Protein AF-A0A7U4QWI8-F1 (afdb_monomer_lite)

Secondary structure (DSSP, 8-state):
---SEEEE-TT--HHHHHHHHHHHHHHT--SS-EEEEEE-PPPPTT----THHHHHHHHHHHHHTTSEEEEEE-TTSSEEEEEPPPP-

Radius of gyration: 12.75 Å; chains: 1; bounding box: 32×25×38 Å

Sequence (88 aa):
MDVSQVFDLNGKGAVEALALVEAALQEQRRDEEVKLWFKFDPPQPGGGETLFQPVGRRLRDAIKHGHAVRAMPAQGGGWIVRLAAKVR

Structure (mmCIF, N/CA/C/O backbone):
data_AF-A0A7U4QWI8-F1
#
_entry.id   AF-A0A7U4QWI8-F1
#
loop_
_atom_site.group_PDB
_atom_site.id
_atom_site.type_symbol
_atom_site.label_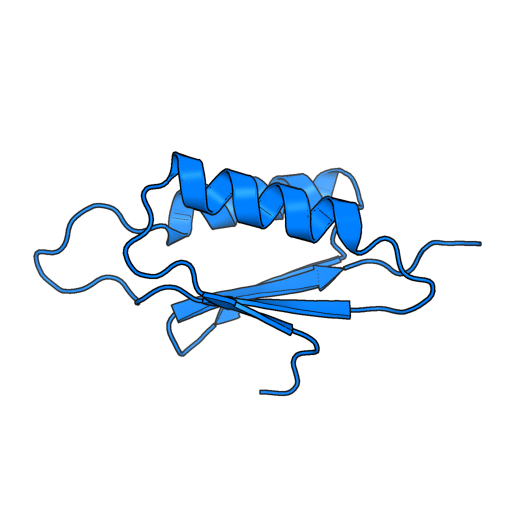atom_id
_atom_site.label_alt_id
_atom_site.label_comp_id
_atom_site.label_asym_id
_atom_site.label_entity_id
_atom_site.label_seq_id
_atom_site.pdbx_PDB_ins_code
_atom_site.Cartn_x
_atom_site.Cartn_y
_atom_site.Cartn_z
_atom_site.occupancy
_atom_site.B_iso_or_equiv
_atom_site.auth_seq_id
_atom_site.auth_comp_id
_atom_site.auth_asym_id
_atom_site.auth_atom_id
_atom_site.pdbx_PDB_model_num
ATOM 1 N N . MET A 1 1 ? -6.288 -15.635 -3.807 1.00 63.28 1 MET A N 1
ATOM 2 C CA . MET A 1 1 ? -5.974 -14.752 -2.663 1.00 63.28 1 MET A CA 1
ATOM 3 C C . MET A 1 1 ? -7.286 -14.209 -2.145 1.00 63.28 1 MET A C 1
ATOM 5 O O . MET A 1 1 ? -8.066 -13.746 -2.961 1.00 63.28 1 MET A O 1
ATOM 9 N N . ASP A 1 2 ? -7.537 -14.316 -0.844 1.00 85.25 2 ASP A N 1
ATOM 10 C CA . ASP A 1 2 ? -8.739 -13.768 -0.210 1.00 85.25 2 ASP A CA 1
ATOM 11 C C . ASP A 1 2 ? -8.476 -12.305 0.182 1.00 85.25 2 ASP A C 1
ATOM 13 O O . ASP A 1 2 ? -7.797 -12.022 1.176 1.00 85.25 2 ASP A O 1
ATOM 17 N N . VAL A 1 3 ? -8.898 -11.389 -0.690 1.00 91.56 3 VAL A N 1
ATOM 18 C CA . VAL A 1 3 ? -8.813 -9.936 -0.504 1.00 91.56 3 VAL A CA 1
ATOM 19 C C . VAL A 1 3 ? -10.194 -9.342 -0.722 1.00 91.56 3 VAL A C 1
ATOM 21 O O . VAL A 1 3 ? -10.927 -9.766 -1.611 1.00 91.56 3 VAL A O 1
ATOM 24 N N . SER A 1 4 ? -10.537 -8.342 0.077 1.00 91.94 4 SER A N 1
ATOM 25 C CA . SER A 1 4 ? -11.835 -7.677 0.025 1.00 91.94 4 SER A CA 1
ATOM 26 C C . SER A 1 4 ? -11.951 -6.755 -1.189 1.00 91.94 4 SER A C 1
ATOM 28 O O . SER A 1 4 ? -13.037 -6.585 -1.734 1.00 91.94 4 SER A O 1
ATOM 30 N N . GLN A 1 5 ? -10.838 -6.149 -1.618 1.00 93.31 5 GLN A N 1
ATOM 31 C CA . GLN A 1 5 ? -10.808 -5.263 -2.779 1.00 93.31 5 GLN A CA 1
ATOM 32 C C . GLN A 1 5 ? -9.429 -5.237 -3.442 1.00 93.31 5 GLN A C 1
ATOM 34 O O . GLN A 1 5 ? -8.395 -5.350 -2.776 1.00 93.31 5 GLN A O 1
ATOM 39 N N . VAL A 1 6 ? -9.423 -5.041 -4.760 1.00 95.81 6 VAL A N 1
ATOM 40 C CA . VAL A 1 6 ? -8.216 -4.857 -5.572 1.00 95.81 6 VAL A CA 1
ATOM 41 C C . VAL A 1 6 ? -8.221 -3.452 -6.173 1.00 95.81 6 VAL A C 1
ATOM 43 O O . VAL A 1 6 ? -9.214 -3.032 -6.759 1.00 95.81 6 VAL A O 1
ATOM 46 N N . PHE A 1 7 ? -7.097 -2.752 -6.048 1.00 96.75 7 PHE A N 1
ATOM 47 C CA . PHE A 1 7 ? -6.804 -1.474 -6.689 1.00 96.75 7 PHE A CA 1
ATOM 48 C C . PHE A 1 7 ? -5.718 -1.707 -7.738 1.00 96.75 7 PHE A C 1
ATOM 50 O O . PHE A 1 7 ? -4.573 -1.992 -7.382 1.00 96.75 7 PHE A O 1
ATOM 57 N N . ASP A 1 8 ? -6.073 -1.621 -9.021 1.00 96.31 8 ASP A N 1
ATOM 58 C CA . ASP A 1 8 ? -5.104 -1.772 -10.109 1.00 96.31 8 ASP A CA 1
ATOM 59 C C . ASP A 1 8 ? -4.360 -0.450 -10.356 1.00 96.31 8 ASP A C 1
ATOM 61 O O . ASP A 1 8 ? -4.954 0.576 -10.698 1.00 96.31 8 ASP A O 1
ATOM 65 N N . LEU A 1 9 ? -3.047 -0.480 -10.135 1.00 96.69 9 LEU A N 1
ATOM 66 C CA . LEU A 1 9 ? -2.127 0.640 -10.291 1.00 96.69 9 LEU A CA 1
ATOM 67 C C . LEU A 1 9 ? -1.233 0.495 -11.533 1.00 96.69 9 LEU A C 1
ATOM 69 O O . LEU A 1 9 ? -0.321 1.300 -11.722 1.00 96.69 9 LEU A O 1
ATOM 73 N N . ASN A 1 10 ? -1.462 -0.513 -12.379 1.00 93.06 10 ASN A N 1
ATOM 74 C CA . ASN A 1 10 ? -0.680 -0.700 -13.598 1.00 93.06 10 ASN A CA 1
ATOM 75 C C . ASN A 1 10 ? -0.792 0.497 -14.542 1.00 93.06 10 ASN A C 1
ATOM 77 O O . ASN A 1 10 ? -1.856 1.093 -14.703 1.00 93.06 10 ASN A O 1
ATOM 81 N N . GLY A 1 11 ? 0.339 0.857 -15.152 1.00 89.69 11 GLY A N 1
ATOM 82 C CA . GLY A 1 11 ? 0.450 2.007 -16.051 1.00 89.69 11 GLY A CA 1
ATOM 83 C C . GLY A 1 11 ? 0.366 3.378 -15.368 1.00 89.69 11 GLY A C 1
ATOM 84 O O . GLY A 1 11 ? 0.530 4.388 -16.047 1.00 89.69 11 GLY A O 1
ATOM 85 N N . LYS A 1 12 ? 0.144 3.444 -14.048 1.00 93.06 12 LYS A N 1
ATOM 86 C CA . LYS A 1 12 ? 0.066 4.712 -13.314 1.00 93.06 12 LYS A CA 1
ATOM 87 C C . LYS A 1 12 ? 1.448 5.230 -12.942 1.00 93.06 12 LYS A C 1
ATOM 89 O O . LYS A 1 12 ? 2.324 4.476 -12.517 1.00 93.06 12 LYS A O 1
ATOM 94 N N . GLY A 1 13 ? 1.615 6.547 -13.027 1.00 92.44 13 GLY A N 1
ATOM 95 C CA . GLY A 1 13 ? 2.776 7.228 -12.459 1.00 92.44 13 GLY A CA 1
ATOM 96 C C . GLY A 1 13 ? 2.746 7.214 -10.927 1.00 92.44 13 GLY A C 1
ATOM 97 O O . GLY A 1 13 ? 1.686 7.077 -10.314 1.00 92.44 13 GLY A O 1
ATOM 98 N N . ALA A 1 14 ? 3.905 7.411 -10.292 1.00 93.38 14 ALA A N 1
ATOM 99 C CA . ALA A 1 14 ? 4.033 7.363 -8.833 1.00 93.38 14 ALA A CA 1
ATOM 100 C C . ALA A 1 14 ? 3.067 8.311 -8.099 1.00 93.38 14 ALA A C 1
ATOM 102 O O . ALA A 1 14 ? 2.492 7.925 -7.085 1.00 93.38 14 ALA A O 1
ATOM 103 N N . VAL A 1 15 ? 2.852 9.524 -8.622 1.00 95.44 15 VAL A N 1
ATOM 104 C CA . VAL A 1 15 ? 1.947 10.520 -8.020 1.00 95.44 15 VAL A CA 1
ATOM 105 C C . VAL A 1 15 ? 0.502 10.019 -7.992 1.00 95.44 15 VAL A C 1
ATOM 107 O O . VAL A 1 15 ? -0.128 10.012 -6.938 1.00 95.44 15 VAL A O 1
ATOM 110 N N . GLU A 1 16 ? -0.009 9.554 -9.133 1.00 96.81 16 GLU A N 1
ATOM 111 C CA . GLU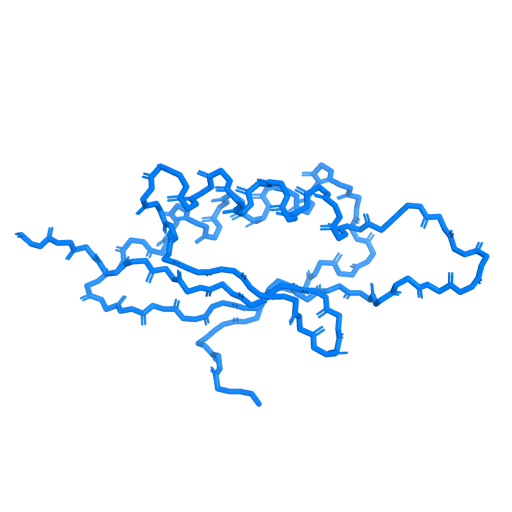 A 1 16 ? -1.380 9.047 -9.248 1.00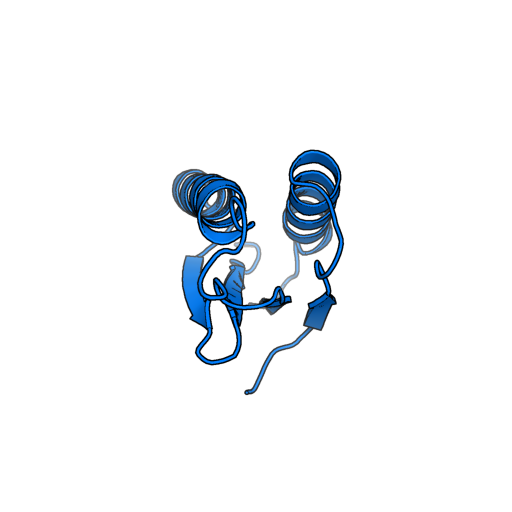 96.81 16 GLU A CA 1
ATOM 112 C C . GLU A 1 16 ? -1.579 7.782 -8.402 1.00 96.81 16 GLU A C 1
ATOM 114 O O . GLU A 1 16 ? -2.557 7.662 -7.665 1.00 96.81 16 GLU A O 1
ATOM 119 N N . ALA A 1 17 ? -0.617 6.857 -8.451 1.00 97.12 17 ALA A N 1
ATOM 120 C CA . ALA A 1 17 ? -0.652 5.634 -7.661 1.00 97.12 17 ALA A CA 1
ATOM 121 C C . ALA A 1 17 ? -0.701 5.923 -6.152 1.00 97.12 17 ALA A C 1
ATOM 123 O O . ALA A 1 17 ? -1.481 5.306 -5.428 1.00 97.12 17 ALA A O 1
ATOM 124 N N . LEU A 1 18 ? 0.099 6.879 -5.671 1.00 97.50 18 LEU A N 1
ATOM 125 C CA . LEU A 1 18 ? 0.110 7.268 -4.261 1.00 97.50 18 LEU A CA 1
ATOM 126 C C . LEU A 1 18 ? -1.196 7.942 -3.829 1.00 97.50 18 LEU A C 1
ATOM 128 O O . LEU A 1 18 ? -1.653 7.681 -2.718 1.00 97.50 18 LEU A O 1
ATOM 132 N N . ALA A 1 19 ? -1.819 8.747 -4.692 1.00 97.00 19 ALA A N 1
ATOM 133 C CA . ALA A 1 19 ? -3.119 9.351 -4.402 1.00 97.00 19 ALA A CA 1
ATOM 134 C C . ALA A 1 19 ? -4.221 8.290 -4.230 1.00 97.00 19 ALA A C 1
ATOM 136 O O . ALA A 1 19 ? -5.024 8.378 -3.304 1.00 97.00 19 ALA A O 1
ATOM 137 N N . LEU A 1 20 ? -4.222 7.245 -5.065 1.00 97.06 20 LEU A N 1
ATOM 138 C CA . LEU A 1 20 ? -5.166 6.127 -4.936 1.00 97.06 20 LEU A CA 1
ATOM 139 C C . LEU A 1 20 ? -4.931 5.307 -3.665 1.00 97.06 20 LEU A C 1
ATOM 141 O O . LEU A 1 20 ? -5.886 4.914 -2.999 1.00 97.06 20 LEU A O 1
ATOM 145 N N . VAL A 1 21 ? -3.664 5.070 -3.308 1.00 96.75 21 VAL A N 1
ATOM 146 C CA . VAL A 1 21 ? -3.311 4.415 -2.041 1.00 96.75 21 VAL A CA 1
ATOM 147 C C . VAL A 1 21 ? -3.807 5.243 -0.856 1.00 96.75 21 VAL A C 1
ATOM 149 O O . VAL A 1 21 ? -4.397 4.683 0.062 1.00 96.75 21 VAL A O 1
ATOM 152 N N . GLU A 1 22 ? -3.611 6.562 -0.874 1.00 94.56 22 GLU A N 1
ATOM 153 C CA . GLU A 1 22 ? -4.098 7.462 0.175 1.00 94.56 22 GLU A CA 1
ATOM 154 C C . GLU A 1 22 ? -5.620 7.392 0.327 1.00 94.56 22 GLU A C 1
ATOM 156 O O . GLU A 1 22 ? -6.111 7.146 1.427 1.00 94.56 22 GLU A O 1
ATOM 161 N N . ALA A 1 23 ? -6.356 7.555 -0.775 1.00 93.62 23 ALA A N 1
ATOM 162 C CA . ALA A 1 23 ? -7.815 7.516 -0.767 1.00 93.62 23 ALA A CA 1
ATOM 163 C C . ALA A 1 23 ? -8.330 6.184 -0.200 1.00 93.62 23 ALA A C 1
ATOM 165 O O . ALA A 1 23 ? -9.150 6.175 0.715 1.00 93.62 23 ALA A O 1
ATOM 166 N N . ALA A 1 24 ? -7.762 5.058 -0.642 1.00 92.88 24 ALA A N 1
ATOM 167 C CA . ALA A 1 24 ? -8.134 3.735 -0.149 1.00 92.88 24 ALA A CA 1
ATOM 168 C C . ALA A 1 24 ? -7.864 3.552 1.356 1.00 92.88 24 ALA A C 1
ATOM 170 O O . A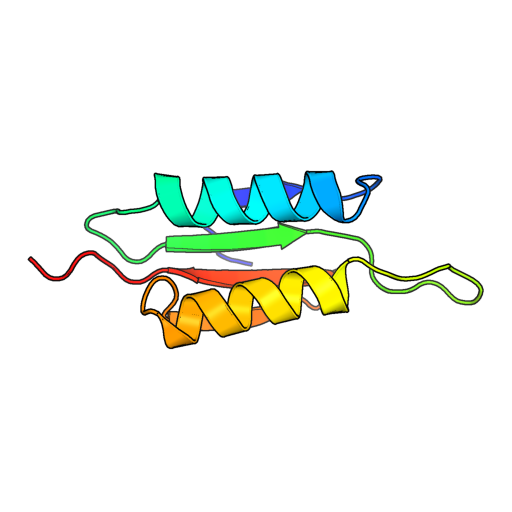LA A 1 24 ? -8.649 2.912 2.052 1.00 92.88 24 ALA A O 1
ATOM 171 N N . LEU A 1 25 ? -6.773 4.120 1.883 1.00 90.25 25 LEU A N 1
ATOM 172 C CA . LEU A 1 25 ? -6.475 4.087 3.320 1.00 90.25 25 LEU A CA 1
ATOM 173 C C . LEU A 1 25 ? -7.444 4.957 4.140 1.00 90.25 25 LEU A C 1
ATOM 175 O O . LEU A 1 25 ? -7.715 4.637 5.298 1.00 90.25 25 LEU A O 1
ATOM 179 N N . GLN A 1 26 ? -7.953 6.050 3.567 1.00 85.56 26 GLN A N 1
ATOM 180 C CA . GLN A 1 26 ? -8.856 6.987 4.243 1.00 85.56 26 GLN A CA 1
ATOM 181 C C . GLN A 1 26 ? -10.325 6.545 4.197 1.00 85.56 26 GLN A C 1
ATOM 183 O O . GLN A 1 26 ? -11.023 6.640 5.209 1.00 85.56 26 GLN A O 1
ATOM 188 N N . GLU A 1 27 ? -10.787 6.041 3.052 1.00 77.38 27 GLU A N 1
ATOM 189 C CA . GLU A 1 27 ? -12.180 5.633 2.817 1.00 77.38 27 GLU A CA 1
ATOM 190 C C . GLU A 1 27 ? -12.567 4.362 3.583 1.00 77.38 27 GLU A C 1
ATOM 192 O O . GLU A 1 27 ? -13.741 4.122 3.865 1.00 77.38 27 GLU A O 1
ATOM 197 N N . GLN A 1 28 ? -11.586 3.544 3.965 1.00 62.28 28 GLN A N 1
ATOM 198 C CA . GLN A 1 28 ? -11.813 2.231 4.567 1.00 62.28 28 GLN A CA 1
ATOM 199 C C . GLN A 1 28 ? -11.709 2.206 6.096 1.00 62.28 28 GLN A C 1
ATOM 201 O O . GLN A 1 28 ? -11.306 1.211 6.697 1.00 62.28 28 GLN A O 1
ATOM 206 N N . ARG A 1 29 ? -12.155 3.282 6.751 1.00 60.16 29 ARG A N 1
ATOM 207 C CA . ARG A 1 29 ? -12.441 3.284 8.195 1.00 60.16 29 ARG A CA 1
ATOM 208 C C . ARG A 1 29 ? -13.712 2.477 8.473 1.00 60.16 29 ARG A C 1
ATOM 210 O O . ARG A 1 29 ? -14.788 3.045 8.639 1.00 60.16 29 ARG A O 1
ATOM 217 N N . ARG A 1 30 ? -13.591 1.152 8.455 1.00 64.75 30 ARG A N 1
ATOM 218 C CA . ARG A 1 30 ? -14.702 0.204 8.620 1.00 64.75 30 ARG A CA 1
ATOM 219 C C . ARG A 1 30 ? -14.736 -0.356 10.045 1.00 64.75 30 ARG A C 1
ATOM 221 O O . ARG A 1 30 ? -13.734 -0.339 10.762 1.00 64.75 30 ARG A O 1
ATOM 228 N N . ASP A 1 31 ? -15.900 -0.867 10.433 1.00 69.69 31 ASP A N 1
ATOM 229 C CA . ASP A 1 31 ? -16.101 -1.581 11.703 1.00 69.69 31 ASP A CA 1
ATOM 230 C C . ASP A 1 31 ? -15.428 -2.972 11.707 1.00 69.69 31 ASP A C 1
ATOM 232 O O . ASP A 1 31 ? -15.345 -3.623 12.745 1.00 69.69 31 ASP A O 1
ATOM 236 N N . GLU A 1 32 ? -14.905 -3.412 10.556 1.00 73.62 32 GLU A N 1
ATOM 237 C CA . GLU A 1 32 ? -14.265 -4.711 10.345 1.00 73.62 32 GLU A CA 1
ATOM 238 C C . GLU A 1 32 ? -12.873 -4.562 9.711 1.00 73.62 32 GLU A C 1
ATOM 240 O O . GLU A 1 32 ? -12.562 -3.565 9.054 1.00 73.62 32 GLU A O 1
ATOM 245 N N . GLU A 1 33 ? -12.024 -5.575 9.905 1.00 80.75 33 GLU A N 1
ATOM 246 C CA . GLU A 1 33 ? -10.705 -5.660 9.274 1.00 80.75 33 GLU A CA 1
ATOM 247 C C . GLU A 1 33 ? -10.855 -5.860 7.759 1.00 80.75 33 GLU A C 1
ATOM 249 O O . GLU A 1 33 ? -11.506 -6.807 7.319 1.00 80.75 33 GLU A O 1
ATOM 254 N N . VAL A 1 34 ? -10.200 -5.016 6.951 1.00 89.56 34 VAL A N 1
ATOM 255 C CA . VAL A 1 34 ? -10.251 -5.131 5.485 1.00 89.56 34 VAL A CA 1
ATOM 256 C C . VAL A 1 34 ? -8.885 -5.462 4.897 1.00 89.56 34 VAL A C 1
ATOM 258 O O . VAL A 1 34 ? -7.864 -4.889 5.291 1.00 89.56 34 VAL A O 1
ATOM 261 N N . LYS A 1 35 ? -8.860 -6.384 3.927 1.00 93.06 35 LYS A N 1
ATOM 262 C CA . LYS A 1 35 ? -7.663 -6.733 3.152 1.00 93.06 35 LYS A CA 1
ATOM 263 C C . LYS A 1 35 ? -7.746 -6.135 1.753 1.00 93.06 35 LYS A C 1
ATOM 265 O O . LYS A 1 35 ? -8.603 -6.522 0.963 1.00 93.06 35 LYS A O 1
ATOM 270 N N . LEU A 1 36 ? -6.828 -5.235 1.431 1.00 95.38 36 LEU A N 1
ATOM 271 C CA . LEU A 1 36 ? -6.712 -4.594 0.123 1.00 95.38 36 LEU A CA 1
ATOM 272 C C . LEU A 1 36 ? -5.516 -5.145 -0.639 1.00 95.38 36 LEU A C 1
ATOM 274 O O . LEU A 1 36 ? -4.495 -5.468 -0.035 1.00 95.38 36 LEU A O 1
ATOM 278 N N . TRP A 1 37 ? -5.610 -5.190 -1.963 1.00 97.25 37 TRP A N 1
ATOM 279 C CA . TRP A 1 37 ? -4.468 -5.442 -2.837 1.00 97.25 37 TRP A CA 1
ATOM 280 C C . TRP A 1 37 ? -4.240 -4.259 -3.772 1.00 97.25 37 TRP A C 1
ATOM 282 O O . TRP A 1 37 ? -5.028 -4.018 -4.679 1.00 97.25 37 TRP A O 1
ATOM 292 N N . PHE A 1 38 ? -3.135 -3.547 -3.574 1.00 97.38 38 PHE A N 1
ATOM 293 C CA . PHE A 1 38 ? -2.628 -2.551 -4.513 1.00 97.38 38 PHE A CA 1
ATOM 294 C C . PHE A 1 38 ? -1.759 -3.259 -5.549 1.00 97.38 38 PHE A C 1
ATOM 296 O O . PHE A 1 38 ? -0.588 -3.535 -5.282 1.00 97.38 38 PHE A O 1
ATOM 303 N N . LYS A 1 39 ? -2.348 -3.622 -6.689 1.00 97.00 39 LYS A N 1
ATOM 304 C CA . LYS A 1 39 ? -1.719 -4.428 -7.739 1.00 97.00 39 LYS A CA 1
ATOM 305 C C . LYS A 1 39 ? -0.940 -3.535 -8.701 1.00 97.00 39 LYS A C 1
ATOM 307 O O . LYS A 1 39 ? -1.487 -2.584 -9.239 1.00 97.00 39 LYS A O 1
ATOM 312 N N . PHE A 1 40 ? 0.315 -3.875 -8.951 1.00 95.00 40 PHE A N 1
ATOM 313 C CA . PHE A 1 40 ? 1.110 -3.362 -10.066 1.00 95.00 40 PHE A CA 1
ATOM 314 C C . PHE A 1 40 ? 2.131 -4.422 -10.461 1.00 95.00 40 PHE A C 1
ATOM 316 O O . PHE A 1 40 ? 2.488 -5.271 -9.639 1.00 95.00 40 PHE A O 1
ATOM 323 N N . ASP A 1 41 ? 2.588 -4.364 -11.703 1.00 90.25 41 ASP A N 1
ATOM 324 C CA . ASP A 1 41 ? 3.477 -5.362 -12.267 1.00 90.25 41 ASP A CA 1
ATOM 325 C C . ASP A 1 41 ? 4.806 -5.432 -11.497 1.00 90.25 41 ASP A C 1
ATOM 327 O O . ASP A 1 41 ? 5.329 -4.412 -11.023 1.00 90.25 41 ASP A O 1
ATOM 331 N N . PRO A 1 42 ? 5.368 -6.641 -11.334 1.00 84.94 42 PRO A N 1
ATOM 332 C CA . PRO A 1 42 ? 6.705 -6.794 -10.787 1.00 84.94 42 PRO A CA 1
ATOM 333 C C . PRO A 1 42 ? 7.742 -6.093 -11.685 1.00 84.94 42 PRO A C 1
ATOM 335 O O . PRO A 1 42 ? 7.494 -5.880 -12.875 1.00 84.94 42 PRO A O 1
ATOM 338 N N . PRO A 1 43 ? 8.926 -5.753 -11.143 1.00 81.94 43 PRO A N 1
ATOM 339 C CA . PRO A 1 43 ? 10.011 -5.203 -11.950 1.00 81.94 43 PRO A CA 1
ATOM 340 C C . PRO A 1 43 ? 10.331 -6.126 -13.130 1.00 81.94 43 PRO A C 1
ATOM 342 O O . PRO A 1 43 ? 10.565 -7.320 -12.941 1.00 81.94 43 PRO A O 1
ATOM 345 N N . GLN A 1 44 ? 10.369 -5.561 -14.337 1.00 81.38 44 GLN A N 1
ATOM 346 C CA . GLN A 1 44 ? 10.817 -6.266 -15.535 1.00 81.38 44 GLN A CA 1
ATOM 347 C C . GLN A 1 44 ? 12.306 -5.994 -15.802 1.00 81.38 44 GLN A C 1
ATOM 349 O O . GLN A 1 44 ? 12.776 -4.883 -15.535 1.00 81.38 44 GLN A O 1
ATOM 354 N N . PRO A 1 45 ? 13.069 -6.967 -16.338 1.00 81.94 45 PRO A N 1
ATOM 355 C CA . PRO A 1 45 ? 14.445 -6.733 -16.774 1.00 81.94 45 PRO A CA 1
ATOM 356 C C . PRO A 1 45 ? 14.525 -5.570 -17.772 1.00 81.94 45 PRO A C 1
ATOM 358 O O . PRO A 1 45 ? 13.801 -5.553 -18.763 1.00 81.94 45 PRO A O 1
ATOM 361 N N . GLY A 1 46 ? 15.389 -4.588 -17.502 1.00 81.44 46 GLY A N 1
ATOM 362 C CA . GLY A 1 46 ? 15.511 -3.375 -18.325 1.00 81.44 46 GLY A CA 1
ATOM 363 C C . GLY A 1 46 ? 14.379 -2.352 -18.147 1.00 81.44 46 GLY A C 1
ATOM 364 O O . GLY A 1 46 ? 14.389 -1.320 -18.812 1.00 81.44 46 GLY A O 1
ATOM 365 N N . GLY A 1 47 ? 13.420 -2.615 -17.255 1.00 71.31 47 GLY A N 1
ATOM 366 C CA . GLY A 1 47 ? 12.366 -1.675 -16.888 1.00 71.31 47 GLY A CA 1
ATOM 367 C C . GLY A 1 47 ? 12.861 -0.547 -15.978 1.00 71.31 47 GLY A C 1
ATOM 368 O O . GLY A 1 47 ? 13.871 -0.675 -15.285 1.00 71.31 47 GLY A O 1
ATOM 369 N N . GLY A 1 48 ? 12.129 0.569 -15.987 1.00 75.06 48 GLY A N 1
ATOM 370 C CA . GLY A 1 48 ? 12.377 1.716 -15.110 1.00 75.06 48 GLY A CA 1
ATOM 371 C C . GLY A 1 48 ? 11.980 1.477 -13.647 1.00 75.06 48 GLY A C 1
ATOM 372 O O . GLY A 1 48 ? 11.697 0.357 -13.219 1.00 75.06 48 GLY A O 1
ATOM 373 N N . GLU A 1 49 ? 11.952 2.559 -12.863 1.00 78.06 49 GLU A N 1
ATOM 374 C CA . GLU A 1 49 ? 11.552 2.509 -11.454 1.00 78.06 49 GLU A CA 1
ATOM 375 C C . GLU A 1 49 ? 10.111 1.993 -11.300 1.00 78.06 49 GLU A C 1
ATOM 377 O O . GLU A 1 49 ? 9.192 2.420 -11.998 1.00 78.06 49 GLU A O 1
ATOM 382 N N . THR A 1 50 ? 9.912 1.061 -10.367 1.00 86.69 50 THR A N 1
ATOM 383 C CA . THR A 1 50 ? 8.594 0.482 -10.082 1.00 86.69 50 THR A CA 1
ATOM 384 C C . THR A 1 50 ? 7.869 1.244 -8.979 1.00 86.69 50 THR A C 1
ATOM 386 O O . THR A 1 50 ? 8.476 1.902 -8.133 1.00 86.69 50 THR A O 1
ATOM 389 N N . LEU A 1 51 ? 6.554 1.035 -8.885 1.00 95.00 51 LEU A N 1
ATOM 390 C CA . LEU A 1 51 ? 5.749 1.521 -7.763 1.00 95.00 51 LEU A CA 1
ATOM 391 C C . LEU A 1 51 ? 6.072 0.828 -6.425 1.00 95.00 51 LEU A C 1
ATOM 393 O O . LEU A 1 51 ? 5.563 1.241 -5.381 1.00 95.00 51 LEU A O 1
ATOM 397 N N . PHE A 1 52 ? 6.941 -0.191 -6.415 1.00 94.50 52 PHE A N 1
ATOM 398 C CA . PHE A 1 52 ? 7.211 -1.002 -5.231 1.00 94.50 52 PHE A CA 1
ATOM 399 C C . PHE A 1 52 ? 7.713 -0.182 -4.047 1.00 94.50 52 PHE A C 1
ATOM 401 O O . PHE A 1 52 ? 7.167 -0.283 -2.945 1.00 94.50 52 PHE A O 1
ATOM 408 N N . GLN A 1 53 ? 8.726 0.653 -4.278 1.00 94.25 53 GLN A N 1
ATOM 409 C CA . GLN A 1 53 ? 9.292 1.504 -3.241 1.00 94.25 53 GLN A CA 1
ATOM 410 C C . GLN A 1 53 ? 8.362 2.642 -2.792 1.00 94.25 53 GLN A C 1
ATOM 412 O O . GLN A 1 53 ? 8.161 2.760 -1.580 1.00 94.25 53 GLN A O 1
ATOM 417 N N . PRO A 1 54 ? 7.798 3.487 -3.681 1.00 95.44 54 PRO A N 1
ATOM 418 C CA . PRO A 1 54 ? 6.944 4.590 -3.244 1.00 95.44 54 PRO A CA 1
ATOM 419 C C . PRO A 1 54 ? 5.703 4.093 -2.493 1.00 95.44 54 PRO A C 1
ATOM 421 O O . PRO A 1 54 ? 5.435 4.576 -1.391 1.00 95.44 54 PRO A O 1
ATOM 424 N N . VAL A 1 55 ? 5.008 3.072 -3.009 1.00 97.44 55 VAL A N 1
ATOM 425 C CA . VAL A 1 55 ? 3.841 2.490 -2.327 1.00 97.44 55 VAL A CA 1
ATOM 426 C C . VAL A 1 55 ? 4.261 1.841 -1.006 1.00 97.44 55 VAL A C 1
ATOM 428 O O . VAL A 1 55 ? 3.653 2.103 0.029 1.00 97.44 55 VAL A O 1
ATOM 431 N N . GLY A 1 56 ? 5.355 1.073 -0.992 1.00 97.12 56 GLY A N 1
ATOM 432 C CA . GLY A 1 56 ? 5.864 0.439 0.226 1.00 97.12 56 GLY A CA 1
ATOM 433 C C . GLY A 1 56 ? 6.221 1.438 1.336 1.00 97.12 56 GLY A C 1
ATOM 434 O O . GLY A 1 56 ? 5.921 1.189 2.507 1.00 97.12 56 GLY A O 1
ATOM 435 N N . ARG A 1 57 ? 6.813 2.592 0.990 1.00 97.62 57 ARG A N 1
ATOM 436 C CA . ARG A 1 57 ? 7.092 3.684 1.941 1.00 97.62 57 ARG A CA 1
ATOM 437 C C . ARG A 1 57 ? 5.799 4.237 2.540 1.00 97.62 57 ARG A C 1
ATOM 439 O O . ARG A 1 57 ? 5.664 4.258 3.761 1.00 97.62 57 ARG A O 1
ATOM 446 N N . ARG A 1 58 ? 4.817 4.576 1.699 1.00 97.38 58 ARG A N 1
ATOM 447 C CA . ARG A 1 58 ? 3.527 5.112 2.160 1.00 97.38 58 ARG A CA 1
ATOM 448 C C . ARG A 1 58 ? 2.779 4.140 3.073 1.00 97.38 58 ARG A C 1
ATOM 450 O O . ARG A 1 58 ? 2.213 4.565 4.080 1.00 97.38 58 ARG A O 1
ATOM 457 N N . LEU A 1 59 ? 2.794 2.847 2.753 1.00 97.25 59 LEU A N 1
ATOM 458 C CA . LEU A 1 59 ? 2.158 1.806 3.566 1.00 97.25 59 LEU A CA 1
ATOM 459 C C . LEU A 1 59 ? 2.862 1.601 4.910 1.00 97.25 59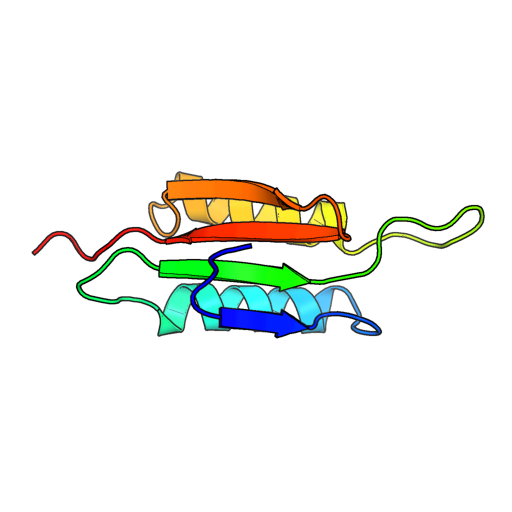 LEU A C 1
ATOM 461 O O . LEU A 1 59 ? 2.201 1.419 5.930 1.00 97.25 59 LEU A O 1
ATOM 465 N N . ARG A 1 60 ? 4.195 1.684 4.942 1.00 97.62 60 ARG A N 1
ATOM 466 C CA . ARG A 1 60 ? 4.954 1.671 6.199 1.00 97.62 60 ARG A CA 1
ATOM 467 C C . ARG A 1 60 ? 4.549 2.836 7.097 1.00 97.62 60 ARG A C 1
ATOM 469 O O . ARG A 1 60 ? 4.379 2.642 8.297 1.00 97.62 60 ARG A O 1
ATOM 476 N N . ASP A 1 61 ? 4.361 4.019 6.525 1.00 96.38 61 ASP A N 1
ATOM 477 C CA . ASP A 1 61 ? 3.898 5.173 7.288 1.00 96.38 61 ASP A CA 1
ATOM 478 C C . ASP A 1 61 ? 2.440 5.006 7.732 1.00 96.38 61 ASP A C 1
ATOM 480 O O . ASP A 1 61 ? 2.116 5.351 8.863 1.00 96.38 61 ASP A O 1
ATOM 484 N N . ALA A 1 62 ? 1.572 4.383 6.927 1.00 94.00 62 ALA A N 1
ATOM 485 C CA . ALA A 1 62 ? 0.219 4.020 7.361 1.00 94.00 62 ALA A CA 1
ATOM 486 C C . ALA A 1 62 ? 0.235 3.109 8.601 1.00 94.00 62 ALA A C 1
ATOM 488 O O . ALA A 1 62 ? -0.567 3.307 9.510 1.00 94.00 62 ALA A O 1
ATOM 489 N N . ILE A 1 63 ? 1.167 2.151 8.664 1.00 95.00 63 ILE A N 1
ATOM 490 C CA . ILE A 1 63 ? 1.330 1.265 9.825 1.00 95.00 63 ILE A CA 1
ATOM 491 C C . ILE A 1 63 ? 1.792 2.046 11.057 1.00 95.00 63 ILE A C 1
ATOM 493 O O . ILE A 1 63 ? 1.214 1.893 12.129 1.00 95.00 63 ILE A O 1
ATOM 497 N N . LYS A 1 64 ? 2.790 2.925 10.909 1.00 94.75 64 LYS A N 1
ATOM 498 C CA . LYS A 1 64 ? 3.291 3.753 12.021 1.00 94.75 64 LYS A CA 1
ATOM 499 C C . LYS A 1 64 ? 2.206 4.635 12.645 1.00 94.75 64 LYS A C 1
ATOM 501 O O . LYS A 1 64 ? 2.216 4.831 13.852 1.00 94.75 64 LYS A O 1
ATOM 506 N N . HIS A 1 65 ? 1.284 5.149 11.832 1.00 90.75 65 HIS A N 1
ATOM 507 C CA . HIS A 1 65 ? 0.177 5.995 12.288 1.00 90.75 65 HIS A CA 1
ATOM 508 C C . HIS A 1 65 ? -1.090 5.199 12.657 1.00 90.75 65 HIS A C 1
ATOM 510 O O . HIS A 1 65 ? -2.133 5.791 12.921 1.00 90.75 65 HIS A O 1
ATOM 516 N N . GLY A 1 66 ? -1.029 3.862 12.658 1.00 88.38 66 GLY A N 1
ATOM 517 C CA . GLY A 1 66 ? -2.151 2.998 13.041 1.00 88.38 66 GLY A CA 1
ATOM 518 C C . GLY A 1 66 ? -3.289 2.913 12.017 1.00 88.38 66 GLY A C 1
ATOM 519 O O . GLY A 1 66 ? -4.350 2.385 12.331 1.00 88.38 66 GLY A O 1
ATOM 520 N N . HIS A 1 67 ? -3.097 3.402 10.790 1.00 87.50 67 HIS A N 1
ATOM 521 C CA . HIS A 1 67 ? -4.084 3.288 9.706 1.00 87.50 67 HIS A CA 1
ATOM 522 C C . HIS A 1 67 ? -4.096 1.891 9.068 1.00 87.50 67 HIS A C 1
ATOM 524 O O . HIS A 1 67 ? -5.111 1.453 8.532 1.00 87.50 67 HIS A O 1
ATOM 530 N N . ALA A 1 68 ? -2.971 1.178 9.132 1.00 91.88 68 ALA A N 1
ATOM 531 C CA . ALA A 1 68 ? -2.844 -0.197 8.668 1.00 91.88 68 ALA A CA 1
ATOM 532 C C . ALA A 1 68 ? -2.185 -1.071 9.739 1.00 91.88 68 ALA A C 1
ATOM 534 O O . ALA A 1 68 ? -1.342 -0.617 10.503 1.00 91.88 68 ALA A O 1
ATOM 535 N N . VAL A 1 69 ? -2.538 -2.351 9.771 1.00 92.75 69 VAL A N 1
ATOM 536 C CA . VAL A 1 69 ? -1.960 -3.337 10.694 1.00 92.75 69 VAL A CA 1
ATOM 537 C C . VAL A 1 69 ? -0.767 -4.046 10.063 1.00 92.75 69 VAL A C 1
ATOM 539 O O . VAL A 1 69 ? 0.186 -4.413 10.745 1.00 92.75 69 VAL A O 1
ATOM 542 N N . ARG A 1 70 ? -0.823 -4.300 8.751 1.00 95.19 70 ARG A N 1
ATOM 543 C CA . ARG A 1 70 ? 0.215 -5.051 8.038 1.00 95.19 70 ARG A CA 1
ATOM 544 C C . ARG A 1 70 ? 0.217 -4.705 6.557 1.00 95.19 70 ARG A C 1
ATOM 546 O O . ARG A 1 70 ? -0.844 -4.525 5.973 1.00 95.19 70 ARG A O 1
ATOM 553 N N . ALA A 1 71 ? 1.397 -4.702 5.947 1.00 97.19 71 ALA A N 1
ATOM 554 C CA . ALA A 1 71 ? 1.580 -4.654 4.502 1.00 97.19 71 ALA A CA 1
ATOM 555 C C . ALA A 1 71 ? 2.607 -5.717 4.091 1.00 97.19 71 ALA A C 1
ATOM 557 O O . ALA A 1 71 ? 3.642 -5.855 4.744 1.00 97.19 71 ALA A O 1
ATOM 558 N N . MET A 1 72 ? 2.319 -6.484 3.041 1.00 97.00 72 MET A N 1
ATOM 559 C CA . MET A 1 72 ? 3.205 -7.523 2.515 1.00 97.00 72 MET A CA 1
ATOM 560 C C . MET A 1 72 ? 3.312 -7.438 0.992 1.00 97.00 72 MET A C 1
ATOM 562 O O . MET A 1 72 ? 2.294 -7.187 0.345 1.00 97.00 72 MET A O 1
ATOM 566 N N . PRO A 1 73 ? 4.492 -7.700 0.408 1.00 95.69 73 PRO A N 1
ATOM 567 C CA . PRO A 1 73 ? 4.617 -7.893 -1.032 1.00 95.69 73 PRO A CA 1
ATOM 568 C C . PRO A 1 73 ? 3.712 -9.038 -1.501 1.00 95.69 73 PRO A C 1
ATOM 570 O O . PRO A 1 73 ? 3.662 -10.091 -0.861 1.00 95.69 73 PRO A O 1
ATOM 573 N N . ALA A 1 74 ? 3.007 -8.848 -2.613 1.00 93.50 74 ALA A N 1
ATOM 574 C CA . ALA A 1 74 ? 2.228 -9.912 -3.238 1.00 93.50 74 ALA A CA 1
ATOM 575 C C . ALA A 1 74 ? 3.069 -10.642 -4.294 1.00 93.50 74 ALA A C 1
ATOM 577 O O . ALA A 1 74 ? 3.803 -10.013 -5.053 1.00 93.50 74 ALA A O 1
ATOM 578 N N . GLN A 1 75 ? 2.937 -11.972 -4.377 1.00 86.62 75 GLN A N 1
ATOM 579 C CA . GLN A 1 75 ? 3.678 -12.781 -5.359 1.00 86.62 75 GLN A CA 1
ATOM 580 C C . GLN A 1 75 ? 3.387 -12.365 -6.812 1.00 86.62 75 GLN A C 1
ATOM 582 O O . GLN A 1 75 ? 4.280 -12.416 -7.647 1.00 86.62 75 GLN A O 1
ATOM 587 N N . GLY A 1 76 ? 2.163 -11.907 -7.102 1.00 86.25 76 GLY A N 1
ATOM 588 C CA . GLY A 1 76 ? 1.757 -11.401 -8.420 1.00 86.25 76 GLY A CA 1
ATOM 589 C C . GLY A 1 76 ? 2.083 -9.925 -8.673 1.00 86.25 76 GLY A C 1
ATOM 590 O O . GLY A 1 76 ? 1.507 -9.338 -9.582 1.00 86.25 76 GLY A O 1
ATOM 591 N N . GLY A 1 77 ? 2.945 -9.317 -7.855 1.00 91.75 77 GLY A N 1
ATOM 592 C CA . GLY A 1 77 ? 3.236 -7.888 -7.903 1.00 91.75 77 GLY A CA 1
ATOM 593 C C . GLY A 1 77 ? 2.297 -7.059 -7.026 1.00 91.75 77 GLY A C 1
ATOM 594 O O . GLY A 1 77 ? 1.160 -7.436 -6.716 1.00 91.75 77 GLY A O 1
ATOM 595 N N . GLY A 1 78 ? 2.795 -5.909 -6.581 1.00 95.50 78 GLY A N 1
ATOM 596 C CA . GLY A 1 78 ? 2.056 -5.039 -5.680 1.00 95.50 78 GLY A CA 1
ATOM 597 C C . GLY A 1 78 ? 2.185 -5.367 -4.192 1.00 95.50 78 GLY A C 1
ATOM 598 O O . GLY A 1 78 ? 3.087 -6.086 -3.751 1.00 95.50 78 GLY A O 1
ATOM 599 N N . TRP A 1 79 ? 1.251 -4.820 -3.413 1.00 97.50 79 TRP A N 1
ATOM 600 C CA . TRP A 1 79 ? 1.189 -4.948 -1.956 1.00 97.50 79 TRP A CA 1
ATOM 601 C C . TRP A 1 79 ? -0.195 -5.384 -1.484 1.00 97.50 79 TRP A C 1
ATOM 603 O O . TRP A 1 79 ? -1.202 -4.812 -1.897 1.00 97.50 79 TRP A O 1
ATOM 613 N N . ILE A 1 80 ? -0.240 -6.336 -0.555 1.00 96.94 80 ILE A N 1
ATOM 614 C CA . ILE A 1 80 ? -1.447 -6.676 0.202 1.00 96.94 80 ILE A CA 1
ATOM 615 C C . ILE A 1 80 ? -1.383 -6.008 1.559 1.00 96.94 80 ILE A C 1
ATOM 617 O O . ILE A 1 80 ? -0.393 -6.136 2.281 1.00 96.94 80 ILE A O 1
ATOM 621 N N . VAL A 1 81 ? -2.452 -5.301 1.899 1.00 95.94 81 VAL A N 1
ATOM 622 C CA . VAL A 1 81 ? -2.527 -4.424 3.060 1.00 95.94 81 VAL A CA 1
ATOM 623 C C . VAL A 1 81 ? -3.735 -4.797 3.887 1.00 95.94 81 VAL A C 1
ATOM 625 O O . VAL A 1 81 ? -4.822 -5.006 3.365 1.00 95.94 81 VAL A O 1
ATOM 628 N N . ARG A 1 82 ? -3.528 -4.881 5.191 1.00 94.19 82 ARG A N 1
ATOM 629 C CA . ARG A 1 82 ? -4.548 -5.181 6.183 1.00 94.19 82 ARG A CA 1
ATOM 630 C C . ARG A 1 82 ? -4.814 -3.918 6.975 1.00 94.19 82 ARG A C 1
ATOM 632 O O . ARG A 1 82 ? -3.892 -3.419 7.624 1.00 94.19 82 ARG A O 1
ATOM 639 N N . LEU A 1 83 ? -6.025 -3.392 6.891 1.00 91.06 83 LEU A N 1
ATOM 640 C CA . LEU A 1 83 ? -6.431 -2.180 7.595 1.00 91.06 83 LEU A CA 1
ATOM 641 C C . LEU A 1 83 ? -6.960 -2.519 8.982 1.00 91.06 83 LEU A C 1
ATOM 643 O O . LEU A 1 83 ? -7.521 -3.593 9.187 1.00 91.06 83 LEU A O 1
ATOM 647 N N . ALA A 1 84 ? -6.733 -1.626 9.942 1.00 78.69 84 ALA A N 1
ATOM 648 C CA . ALA A 1 84 ? -7.257 -1.815 11.287 1.00 78.69 84 ALA A CA 1
ATOM 649 C C . ALA A 1 84 ? -8.770 -1.571 11.282 1.00 78.69 84 ALA A C 1
ATOM 651 O O . ALA A 1 84 ? -9.228 -0.584 10.706 1.00 78.69 84 ALA A O 1
ATOM 652 N N . ALA A 1 85 ? -9.529 -2.437 11.956 1.00 76.44 85 ALA A N 1
ATOM 653 C CA . ALA A 1 85 ? -10.901 -2.107 12.316 1.00 76.44 85 ALA A CA 1
ATOM 654 C C . ALA A 1 85 ? -10.891 -0.887 13.246 1.00 76.44 85 ALA A C 1
ATOM 656 O O . ALA A 1 85 ? -9.961 -0.706 14.044 1.00 76.44 85 ALA A O 1
ATOM 657 N N . LYS A 1 86 ? -11.922 -0.047 13.168 1.00 67.56 86 LYS A N 1
ATOM 658 C CA . LYS A 1 86 ? -12.071 1.052 14.121 1.00 67.56 86 LYS A CA 1
ATOM 659 C C . LYS A 1 86 ? -12.243 0.466 15.526 1.00 67.56 86 LYS A C 1
ATOM 661 O O . LYS A 1 86 ? -13.188 -0.275 15.778 1.00 67.56 86 LYS A O 1
ATOM 666 N N . VAL A 1 87 ? -11.336 0.802 16.444 1.00 59.28 87 VAL A N 1
ATOM 667 C CA . VAL A 1 87 ? -11.565 0.537 17.870 1.00 59.28 87 VAL A CA 1
ATOM 668 C C . VAL A 1 87 ? -12.733 1.428 18.290 1.00 59.28 87 VAL A 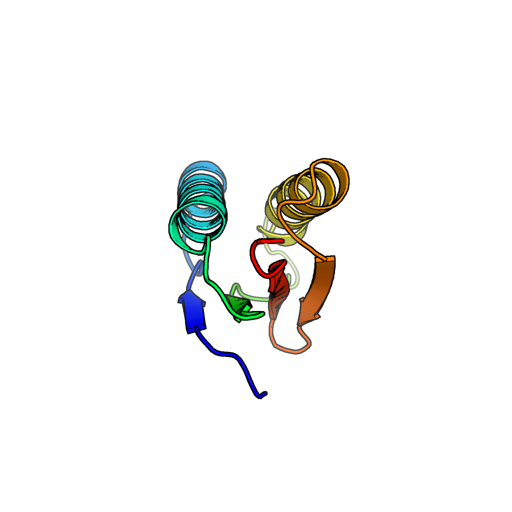C 1
ATOM 670 O O . VAL A 1 87 ? -12.683 2.644 18.084 1.00 59.28 87 VAL A O 1
ATOM 673 N N . ARG A 1 88 ? -13.812 0.795 18.749 1.00 54.47 88 ARG A N 1
ATOM 674 C CA . ARG A 1 88 ? -15.051 1.455 19.163 1.00 54.47 88 ARG A CA 1
ATOM 675 C C . ARG A 1 88 ? -14.876 2.178 20.491 1.00 54.47 88 ARG A C 1
ATOM 677 O O . ARG A 1 88 ? -14.141 1.640 21.347 1.00 54.47 88 ARG A O 1
#

pLDDT: mean 88.85, std 10.48, range [54.47, 97.62]

Foldseek 3Di:
DDFPEEDECEPHDLVVLVVVLVCVLVVPQAQDKGKYWDAYADDDVVDDDDNCVSSVVSLVVCCVVQSWVDWDADPRGTIITIGDHDDD